Protein AF-A0A0C9V8Q5-F1 (afdb_monomer)

pLDDT: mean 80.23, std 11.29, range [37.84, 94.31]

InterPro domains:
  IPR004166 Alpha-type protein kinase, alpha-kinase domain [PF02816] (55-96)
  IPR011009 Protein kinase-like domain superfamily [SSF56112] (55-96)

Secondary structure (DSSP, 8-state):
------TT-EEEE--S--PPPPPPTTS----S---SEEEE-PPP---SS---EE-B-TT--B--SSHHHHHHHHHHHHHHHHTTSS------EE----

Structure (mmCIF, N/CA/C/O backbone):
data_AF-A0A0C9V8Q5-F1
#
_entry.id   AF-A0A0C9V8Q5-F1
#
loop_
_atom_site.group_PDB
_atom_site.id
_atom_site.type_symbol
_atom_site.label_atom_id
_atom_site.label_alt_id
_atom_site.label_comp_id
_atom_site.label_asym_id
_atom_site.label_entity_id
_atom_site.label_seq_id
_atom_site.pdbx_PDB_ins_code
_atom_site.Cartn_x
_atom_site.Cartn_y
_atom_site.Cartn_z
_atom_site.occupancy
_atom_site.B_iso_or_equiv
_atom_site.auth_seq_id
_atom_site.auth_comp_id
_atom_site.auth_asym_id
_atom_site.auth_atom_id
_atom_site.pdbx_PDB_model_num
ATOM 1 N N . LYS A 1 1 ? -15.392 -7.159 3.628 1.00 45.00 1 LYS A N 1
ATOM 2 C CA . LYS A 1 1 ? -14.195 -7.544 2.837 1.00 45.00 1 LYS A CA 1
ATOM 3 C C . LYS A 1 1 ? -13.505 -6.256 2.419 1.00 45.00 1 LYS A C 1
ATOM 5 O O . LYS A 1 1 ? -14.065 -5.538 1.603 1.00 45.00 1 LYS A O 1
ATOM 10 N N . MET A 1 2 ? -12.386 -5.913 3.052 1.00 37.84 2 MET A N 1
ATOM 11 C CA . MET A 1 2 ? -11.631 -4.710 2.700 1.00 37.84 2 MET A CA 1
ATOM 12 C C . MET A 1 2 ? -10.919 -4.950 1.366 1.00 37.84 2 MET A C 1
ATOM 14 O O . MET A 1 2 ? -10.171 -5.914 1.219 1.00 37.84 2 MET A O 1
ATOM 18 N N . CYS A 1 3 ? -11.217 -4.117 0.375 1.00 50.34 3 CYS A N 1
ATOM 19 C CA . CYS A 1 3 ? -10.585 -4.139 -0.938 1.00 50.34 3 CYS A CA 1
ATOM 20 C C . CYS A 1 3 ? -10.110 -2.717 -1.239 1.00 50.34 3 CYS A C 1
ATOM 22 O O . CYS A 1 3 ? -10.869 -1.909 -1.765 1.00 50.34 3 CYS A O 1
ATOM 24 N N . PHE A 1 4 ? -8.867 -2.411 -0.877 1.00 55.03 4 PHE A N 1
ATOM 25 C CA . PHE A 1 4 ? -8.236 -1.122 -1.159 1.00 55.03 4 PHE A CA 1
ATOM 26 C C . PHE A 1 4 ? -7.535 -1.176 -2.520 1.00 55.03 4 PHE A C 1
ATOM 28 O O . PHE A 1 4 ? -6.314 -1.216 -2.599 1.00 55.03 4 PHE A O 1
ATOM 35 N N . ASN A 1 5 ? -8.310 -1.221 -3.606 1.00 62.94 5 ASN A N 1
ATOM 36 C CA . ASN A 1 5 ? -7.754 -1.062 -4.949 1.00 62.94 5 ASN A CA 1
ATOM 37 C C . ASN A 1 5 ? -8.083 0.342 -5.449 1.00 62.94 5 ASN A C 1
ATOM 39 O O . ASN A 1 5 ? -9.242 0.652 -5.731 1.00 62.94 5 ASN A O 1
ATOM 43 N N . VAL A 1 6 ? -7.063 1.192 -5.563 1.00 72.50 6 VAL A N 1
ATOM 44 C CA . VAL A 1 6 ? -7.212 2.499 -6.208 1.00 72.50 6 VAL A CA 1
ATOM 45 C C . VAL A 1 6 ? -7.530 2.303 -7.692 1.00 72.50 6 VAL A C 1
ATOM 47 O O . VAL A 1 6 ? -6.975 1.428 -8.362 1.00 72.50 6 VAL A O 1
ATOM 50 N N . LYS A 1 7 ? -8.448 3.113 -8.230 1.00 81.50 7 LYS A N 1
ATOM 51 C CA . LYS A 1 7 ? -8.760 3.095 -9.663 1.00 81.50 7 LYS A CA 1
ATOM 52 C C . LYS A 1 7 ? -7.483 3.374 -10.459 1.00 81.50 7 LYS A C 1
ATOM 54 O O . LYS A 1 7 ? -6.833 4.391 -10.248 1.00 81.50 7 LYS A O 1
ATOM 59 N N . GLY A 1 8 ? -7.156 2.485 -11.394 1.00 82.75 8 GLY A N 1
ATOM 60 C CA . GLY A 1 8 ? -5.931 2.574 -12.191 1.00 82.75 8 GLY A CA 1
ATOM 61 C C . GLY A 1 8 ? -4.746 1.796 -11.618 1.00 82.75 8 GLY A C 1
ATOM 62 O O . GLY A 1 8 ? -3.720 1.735 -12.286 1.00 82.75 8 GLY A O 1
ATOM 63 N N . ALA A 1 9 ? -4.871 1.169 -10.441 1.00 87.62 9 ALA A N 1
ATOM 64 C CA . ALA A 1 9 ? -3.919 0.144 -10.027 1.00 87.62 9 ALA A CA 1
ATOM 65 C C . ALA A 1 9 ? -4.125 -1.144 -10.831 1.00 87.62 9 ALA A C 1
ATOM 67 O O . ALA A 1 9 ? -5.259 -1.569 -11.068 1.00 87.62 9 ALA A O 1
ATOM 68 N N . PHE A 1 10 ? -3.024 -1.772 -11.237 1.00 87.00 10 PHE A N 1
ATOM 69 C CA . PHE A 1 10 ? -3.042 -3.028 -11.976 1.00 87.00 10 PHE A CA 1
ATOM 70 C C . PHE A 1 10 ? -1.819 -3.890 -11.654 1.00 87.00 10 PHE A C 1
ATOM 72 O O . PHE A 1 10 ? -0.742 -3.395 -11.320 1.00 87.00 10 PHE A O 1
ATOM 79 N N . LEU A 1 11 ? -2.002 -5.204 -11.786 1.00 88.38 11 LEU A N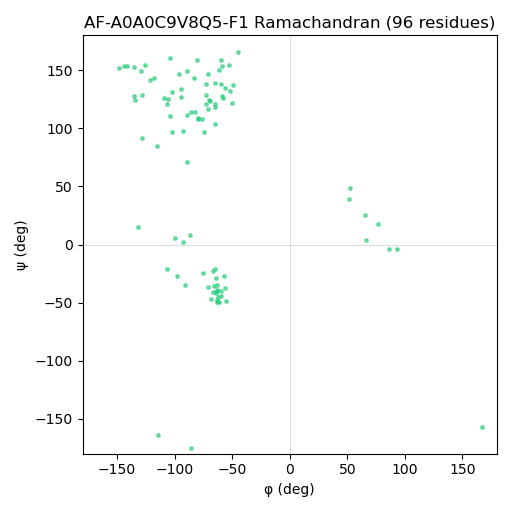 1
ATOM 80 C CA . LEU A 1 11 ? -0.912 -6.169 -11.839 1.00 88.38 11 LEU A CA 1
ATOM 81 C C . LEU A 1 11 ? -0.437 -6.257 -13.292 1.00 88.38 11 LEU A C 1
ATOM 83 O O . LEU A 1 11 ? -1.196 -6.676 -14.165 1.00 88.38 11 LEU A O 1
ATOM 87 N N . GLY A 1 12 ? 0.789 -5.818 -13.552 1.00 86.50 12 GLY A N 1
ATOM 88 C CA . GLY A 1 12 ? 1.414 -5.863 -14.867 1.00 86.50 12 GLY A CA 1
ATOM 89 C C . GLY A 1 12 ? 2.301 -7.092 -15.034 1.00 86.50 12 GLY A C 1
ATOM 90 O O . GLY A 1 12 ? 2.945 -7.539 -14.083 1.00 86.50 12 GLY A O 1
ATOM 91 N N . VAL A 1 13 ? 2.358 -7.611 -16.259 1.00 87.38 13 VAL A N 1
ATOM 92 C CA . VAL A 1 13 ? 3.327 -8.622 -16.692 1.00 87.38 13 VAL A CA 1
ATOM 93 C C . VAL A 1 13 ? 3.980 -8.109 -17.969 1.00 87.38 13 VAL A C 1
ATOM 95 O O . VAL A 1 13 ? 3.285 -7.681 -18.887 1.00 87.38 13 VAL A O 1
ATOM 98 N N . ILE A 1 14 ? 5.311 -8.102 -18.016 1.00 82.56 14 ILE A N 1
ATOM 99 C CA . ILE A 1 14 ? 6.045 -7.735 -19.230 1.00 82.56 14 ILE A CA 1
ATOM 100 C C . ILE A 1 14 ? 6.060 -8.946 -20.167 1.00 82.56 14 ILE A C 1
ATOM 102 O O . ILE A 1 14 ? 6.750 -9.929 -19.888 1.00 82.56 14 ILE A O 1
ATOM 106 N N . ASP A 1 15 ? 5.318 -8.871 -21.268 1.00 73.00 15 ASP A N 1
ATOM 107 C CA . ASP A 1 15 ? 5.384 -9.857 -22.347 1.00 73.00 15 ASP A CA 1
ATOM 108 C C . ASP A 1 15 ? 6.556 -9.524 -23.296 1.00 73.00 15 ASP A C 1
ATOM 110 O O . ASP A 1 15 ? 6.886 -8.360 -23.514 1.00 73.00 15 ASP A O 1
ATOM 114 N N . ASP A 1 16 ? 7.234 -10.553 -23.810 1.00 64.19 16 ASP A N 1
ATOM 115 C CA . ASP A 1 16 ? 8.325 -10.480 -24.806 1.00 64.19 16 ASP A CA 1
ATOM 116 C C . ASP A 1 16 ? 9.677 -9.825 -24.442 1.00 64.19 16 ASP A C 1
ATOM 118 O O . ASP A 1 16 ? 10.581 -9.815 -25.278 1.00 64.19 16 ASP A O 1
ATOM 122 N N . TYR A 1 17 ? 9.913 -9.387 -23.200 1.00 60.16 17 TYR A N 1
ATOM 123 C CA . TYR A 1 17 ? 11.265 -9.002 -22.754 1.00 60.16 17 TYR A CA 1
ATOM 124 C C . TYR A 1 17 ? 11.855 -10.001 -21.753 1.00 60.16 17 TYR A C 1
ATOM 126 O O . TYR A 1 17 ? 11.281 -10.270 -20.694 1.00 60.16 17 TYR A O 1
A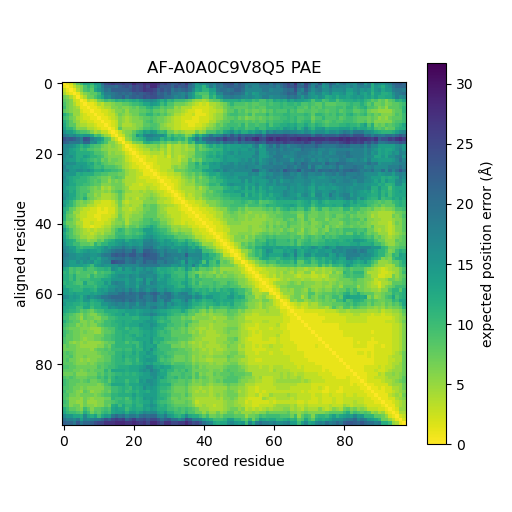TOM 134 N N . ASN A 1 18 ? 13.056 -10.507 -22.060 1.00 68.69 18 ASN A N 1
ATOM 135 C CA . ASN A 1 18 ? 13.913 -11.155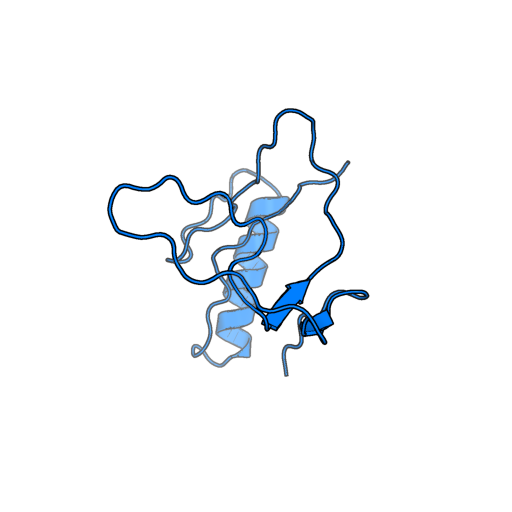 -21.070 1.00 68.69 18 ASN A CA 1
ATOM 136 C C . ASN A 1 18 ? 14.314 -10.088 -20.050 1.00 68.69 18 ASN A C 1
ATOM 138 O O . ASN A 1 18 ? 15.151 -9.231 -20.342 1.00 68.69 18 ASN A O 1
ATOM 142 N N . VAL A 1 19 ? 13.693 -10.116 -18.868 1.00 71.75 19 VAL A N 1
ATOM 143 C CA . VAL A 1 19 ? 14.194 -9.366 -17.712 1.00 71.75 19 VAL A CA 1
ATOM 144 C C . VAL A 1 19 ? 15.677 -9.714 -17.580 1.00 71.75 19 VAL A C 1
ATOM 146 O O . VAL A 1 19 ? 15.984 -10.905 -17.501 1.00 71.75 19 VAL A O 1
ATOM 149 N N . PRO A 1 20 ? 16.596 -8.732 -17.620 1.00 76.38 20 PRO A N 1
ATOM 150 C CA . PRO A 1 20 ? 18.012 -9.048 -17.645 1.00 76.38 20 PRO A CA 1
ATOM 151 C C . PRO A 1 20 ? 18.390 -9.843 -16.397 1.00 76.38 20 PRO A C 1
ATOM 153 O O . PRO A 1 20 ? 17.949 -9.512 -15.283 1.00 76.38 20 PRO A O 1
ATOM 156 N N . ASP A 1 21 ? 19.220 -10.866 -16.592 1.00 79.12 21 ASP A N 1
ATOM 157 C CA . ASP A 1 21 ? 19.741 -11.675 -15.497 1.00 79.12 21 ASP A CA 1
ATOM 158 C C . ASP A 1 21 ? 20.380 -10.792 -14.422 1.00 79.12 21 ASP A C 1
ATOM 160 O O . ASP A 1 21 ? 20.817 -9.658 -14.663 1.00 79.12 21 ASP A O 1
ATOM 164 N N . ALA A 1 22 ? 20.405 -11.306 -13.194 1.00 81.56 22 ALA A N 1
ATOM 165 C CA . ALA A 1 22 ? 21.089 -10.617 -12.114 1.00 81.56 22 ALA A CA 1
ATOM 166 C C . ALA A 1 22 ? 22.560 -10.368 -12.498 1.00 81.56 22 ALA A C 1
ATOM 168 O O . ALA A 1 22 ? 23.215 -11.277 -13.015 1.00 81.56 22 ALA A O 1
ATOM 169 N N . PRO A 1 23 ? 23.090 -9.153 -12.262 1.00 84.38 23 PRO A N 1
ATOM 170 C CA . PRO A 1 23 ? 24.491 -8.879 -12.528 1.00 84.38 23 PRO A CA 1
ATOM 171 C C . PRO A 1 23 ? 25.367 -9.794 -11.668 1.00 84.38 23 PRO A C 1
ATOM 173 O O . PRO A 1 23 ? 24.993 -10.176 -10.555 1.00 84.38 23 PRO A O 1
ATOM 176 N N . LEU A 1 24 ? 26.551 -10.127 -12.178 1.00 88.75 24 LEU A N 1
ATOM 177 C CA . LEU A 1 24 ? 27.547 -10.866 -11.409 1.00 88.75 24 LEU A CA 1
ATOM 178 C C . LEU A 1 24 ? 27.935 -10.090 -10.133 1.00 88.75 24 LEU A C 1
ATOM 180 O O . LEU A 1 24 ? 27.866 -8.855 -10.116 1.00 88.75 24 LEU A O 1
ATOM 184 N N . PRO A 1 25 ? 28.385 -10.781 -9.070 1.00 88.12 25 PRO A N 1
ATOM 185 C CA . PRO A 1 25 ? 28.856 -10.124 -7.855 1.00 88.12 25 PRO A CA 1
ATOM 186 C C . PRO A 1 25 ? 29.917 -9.054 -8.152 1.00 88.12 25 PRO A C 1
ATOM 188 O O . PRO A 1 25 ? 30.869 -9.302 -8.887 1.00 88.12 25 PRO A O 1
ATOM 191 N N . GLY A 1 26 ? 29.750 -7.861 -7.578 1.00 87.94 26 GLY A N 1
ATOM 192 C CA . GLY A 1 26 ? 30.663 -6.727 -7.775 1.00 87.94 26 GLY A CA 1
ATOM 193 C C . GLY A 1 26 ? 30.377 -5.858 -9.006 1.00 87.94 26 GLY A C 1
ATOM 194 O O . GLY A 1 26 ? 31.027 -4.828 -9.169 1.00 87.94 26 GLY A O 1
ATOM 195 N N . VAL A 1 27 ? 29.399 -6.216 -9.846 1.00 89.12 27 VAL A N 1
ATOM 196 C CA . VAL A 1 27 ? 28.971 -5.398 -10.991 1.00 89.12 27 VAL A CA 1
ATOM 197 C C . VAL A 1 27 ? 27.784 -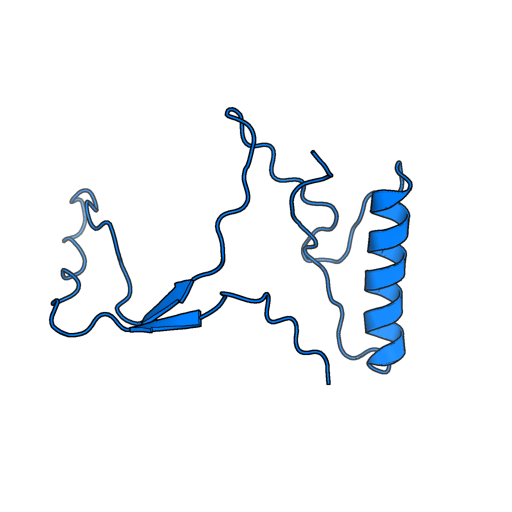4.513 -10.600 1.00 89.12 27 VAL A C 1
ATOM 199 O O . VAL A 1 27 ? 26.819 -4.975 -9.989 1.00 89.12 27 VAL A O 1
ATOM 202 N N . THR A 1 28 ? 27.836 -3.230 -10.969 1.00 86.38 28 THR A N 1
ATOM 203 C CA . THR A 1 28 ? 26.740 -2.278 -10.744 1.00 86.38 28 THR A CA 1
ATOM 204 C C . THR A 1 28 ? 25.460 -2.754 -11.427 1.00 86.38 28 THR A C 1
ATOM 206 O O . THR A 1 28 ? 25.442 -3.028 -12.626 1.00 86.38 28 THR A O 1
ATOM 209 N N . ASN A 1 29 ? 24.366 -2.819 -10.670 1.00 82.06 29 ASN A N 1
ATOM 210 C CA . ASN A 1 29 ? 23.063 -3.179 -11.212 1.00 82.06 29 ASN A CA 1
ATOM 211 C C . ASN A 1 29 ? 22.460 -1.993 -11.980 1.00 82.06 29 ASN A C 1
ATOM 213 O O . ASN A 1 29 ? 22.037 -1.015 -11.372 1.00 82.06 29 ASN A O 1
ATOM 217 N N . THR A 1 30 ? 22.412 -2.088 -13.309 1.00 82.25 30 THR A N 1
ATOM 218 C CA . THR A 1 30 ? 21.843 -1.062 -14.204 1.00 82.25 30 THR A CA 1
ATOM 219 C C . THR A 1 30 ? 20.421 -1.381 -14.667 1.00 82.25 30 THR A C 1
ATOM 221 O O . THR A 1 30 ? 19.866 -0.675 -15.508 1.00 82.25 30 THR A O 1
ATOM 224 N N . ARG A 1 31 ? 19.812 -2.453 -14.147 1.00 81.62 31 ARG A N 1
ATOM 225 C CA . ARG A 1 31 ? 18.474 -2.886 -14.560 1.00 81.62 31 ARG A CA 1
ATOM 226 C C . ARG A 1 31 ? 17.423 -1.894 -14.071 1.00 81.62 31 ARG A C 1
ATOM 228 O O . ARG A 1 31 ? 17.298 -1.670 -12.872 1.00 81.62 31 ARG A O 1
ATOM 235 N N . SER A 1 32 ? 16.626 -1.367 -14.998 1.00 77.12 32 SER A N 1
ATOM 236 C CA . SER A 1 32 ? 15.483 -0.501 -14.675 1.00 77.12 32 SER A CA 1
ATOM 237 C C . SER A 1 32 ? 14.284 -1.278 -14.121 1.00 77.12 32 SER A C 1
ATOM 239 O O . SER A 1 32 ? 13.476 -0.708 -13.401 1.00 77.12 32 SER A O 1
ATOM 241 N N . MET A 1 33 ? 14.175 -2.573 -14.441 1.00 76.69 33 MET A N 1
ATOM 242 C CA . MET A 1 33 ? 13.131 -3.475 -13.949 1.00 76.69 33 MET A CA 1
ATOM 243 C C . MET A 1 33 ? 13.758 -4.802 -13.524 1.00 76.69 33 MET A C 1
ATOM 245 O O . MET A 1 33 ? 14.509 -5.412 -14.282 1.00 76.69 33 MET A O 1
ATOM 249 N N . ILE A 1 34 ? 13.455 -5.234 -12.301 1.00 82.31 34 ILE A N 1
ATOM 250 C CA . ILE A 1 34 ? 14.031 -6.445 -11.690 1.00 82.31 34 ILE A CA 1
ATOM 251 C C . ILE A 1 34 ? 13.079 -7.640 -11.823 1.00 82.31 34 ILE A C 1
ATOM 253 O O . ILE A 1 34 ? 13.525 -8.784 -11.866 1.00 82.31 34 ILE A O 1
ATOM 257 N N . TYR A 1 35 ? 11.774 -7.379 -11.911 1.00 82.06 35 TYR A N 1
ATOM 258 C CA . TYR A 1 35 ? 10.735 -8.402 -11.925 1.00 82.06 35 TYR A CA 1
ATOM 259 C C . TYR A 1 35 ? 9.889 -8.312 -13.191 1.00 82.06 35 TYR A C 1
ATOM 261 O O . TYR A 1 35 ? 9.561 -7.222 -13.659 1.00 82.06 35 TYR A O 1
ATOM 269 N N . LYS A 1 36 ? 9.515 -9.481 -13.723 1.00 83.81 36 LYS A N 1
ATOM 270 C CA . LYS A 1 36 ? 8.622 -9.599 -14.885 1.00 83.81 36 LYS A CA 1
ATOM 271 C C . LYS A 1 36 ? 7.185 -9.220 -14.530 1.00 83.81 36 LYS A C 1
ATOM 273 O O . LYS A 1 36 ? 6.489 -8.611 -15.337 1.00 83.81 36 LYS A O 1
ATOM 278 N N . THR A 1 37 ? 6.775 -9.583 -13.320 1.00 86.88 37 THR A N 1
ATOM 279 C CA . THR A 1 37 ? 5.480 -9.240 -12.739 1.00 86.88 37 THR A CA 1
ATOM 280 C C . THR A 1 37 ? 5.672 -8.101 -11.751 1.00 86.88 37 THR A C 1
ATOM 282 O O . THR A 1 37 ? 6.561 -8.172 -10.902 1.00 86.88 37 THR A O 1
ATOM 285 N N . PHE A 1 38 ? 4.850 -7.063 -11.845 1.00 85.25 38 PHE A N 1
ATOM 286 C CA . PHE A 1 38 ? 4.950 -5.881 -10.993 1.00 85.25 38 PHE A CA 1
ATOM 287 C C . PHE A 1 38 ? 3.566 -5.329 -10.656 1.00 85.25 38 PHE A C 1
ATOM 289 O O . PHE A 1 38 ? 2.611 -5.499 -11.413 1.00 85.25 38 PHE A O 1
ATOM 296 N N . LEU A 1 39 ? 3.461 -4.650 -9.516 1.00 87.62 39 LEU A N 1
ATOM 297 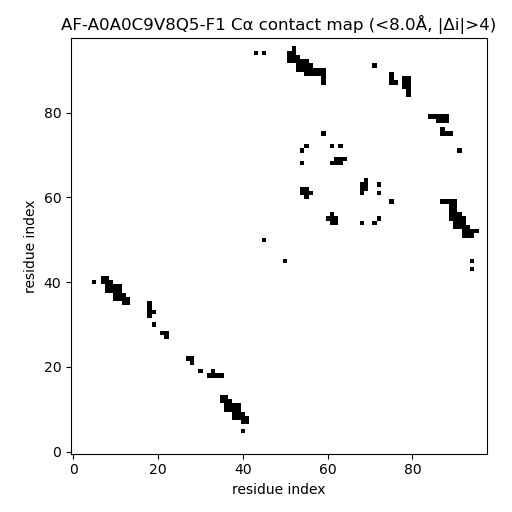C CA . LEU A 1 39 ? 2.281 -3.870 -9.163 1.00 87.62 39 LEU A CA 1
ATOM 298 C C . LEU A 1 39 ? 2.523 -2.420 -9.581 1.00 87.62 39 LEU A C 1
ATOM 300 O O . LEU A 1 39 ? 3.537 -1.833 -9.210 1.00 87.62 39 LEU A O 1
ATOM 304 N N . ALA A 1 40 ? 1.598 -1.854 -10.345 1.00 85.94 40 ALA A N 1
ATOM 305 C CA . ALA A 1 40 ? 1.614 -0.447 -10.708 1.00 85.94 40 ALA A CA 1
ATOM 306 C C . ALA A 1 40 ? 0.372 0.251 -10.155 1.00 85.94 40 ALA A C 1
ATOM 308 O O . ALA A 1 40 ? -0.721 -0.312 -10.121 1.00 85.94 40 ALA A O 1
ATOM 309 N N . THR A 1 41 ? 0.559 1.495 -9.729 1.00 86.69 41 THR A N 1
ATOM 310 C CA . THR A 1 41 ? -0.470 2.393 -9.196 1.00 86.69 41 THR A CA 1
ATOM 311 C C . THR A 1 41 ? -0.273 3.774 -9.826 1.00 86.69 41 THR A C 1
ATOM 313 O O . THR A 1 41 ? 0.855 4.092 -10.217 1.00 86.69 41 THR A O 1
ATOM 316 N N . PRO A 1 42 ? -1.330 4.599 -9.963 1.00 86.62 42 PRO A N 1
ATOM 317 C CA . PRO A 1 42 ? -1.183 5.987 -10.382 1.00 86.62 42 PRO A CA 1
ATOM 318 C C . PRO A 1 42 ? -0.102 6.715 -9.572 1.00 86.62 42 PRO A C 1
ATOM 320 O O . PRO A 1 42 ? -0.012 6.556 -8.354 1.00 86.62 42 PRO A O 1
ATOM 323 N N . LEU A 1 43 ? 0.720 7.509 -10.262 1.00 83.12 43 LEU A N 1
ATOM 324 C CA . LEU A 1 43 ? 1.785 8.283 -9.632 1.00 83.12 43 LEU A CA 1
ATOM 325 C C . LEU A 1 43 ? 1.181 9.409 -8.784 1.00 83.12 43 LEU A C 1
ATOM 327 O O . LEU A 1 43 ? 0.448 10.253 -9.304 1.00 83.12 43 LEU A O 1
ATOM 331 N N . LEU A 1 44 ? 1.522 9.442 -7.496 1.00 79.44 44 LEU A N 1
ATOM 332 C CA . LEU A 1 44 ? 1.224 10.579 -6.630 1.00 79.44 44 LEU A CA 1
ATOM 333 C C . LEU A 1 44 ? 2.139 11.750 -7.003 1.00 79.44 44 LEU A C 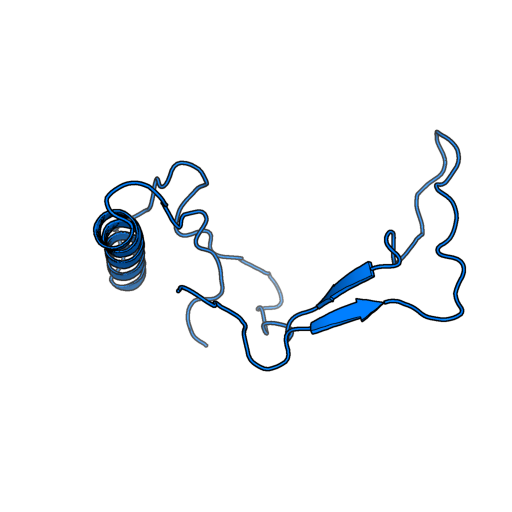1
ATOM 335 O O . LEU A 1 44 ? 3.357 11.594 -7.083 1.00 79.44 44 LEU A O 1
ATOM 339 N N . GLN A 1 45 ? 1.559 12.930 -7.233 1.00 79.12 45 GLN A N 1
ATOM 340 C CA . GLN A 1 45 ? 2.342 14.141 -7.472 1.00 79.12 45 GLN A CA 1
ATOM 341 C C . GLN A 1 45 ? 2.936 14.634 -6.152 1.00 79.12 45 GLN A C 1
ATOM 34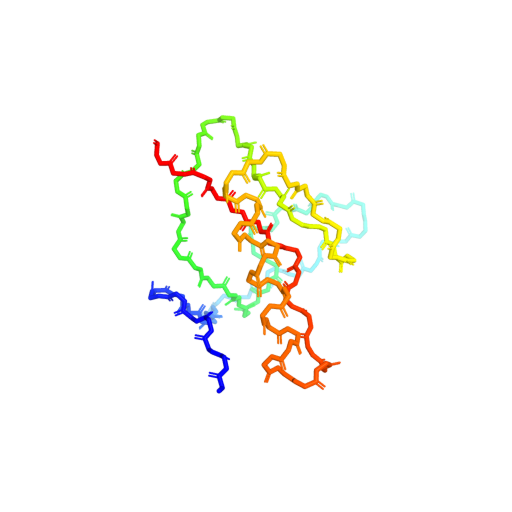3 O O . GLN A 1 45 ? 2.266 15.310 -5.366 1.00 79.12 45 GLN A O 1
ATOM 348 N N . LEU A 1 46 ? 4.193 14.264 -5.917 1.00 72.62 46 LEU A N 1
ATOM 349 C CA . LEU A 1 46 ? 4.985 14.721 -4.781 1.00 72.62 46 LEU A CA 1
ATOM 350 C C . LEU A 1 46 ? 5.731 16.022 -5.131 1.00 72.62 46 LEU A C 1
ATOM 352 O O . LEU A 1 46 ? 6.100 16.224 -6.292 1.00 72.62 46 LEU A O 1
ATOM 356 N N . PRO A 1 47 ? 5.974 16.908 -4.150 1.00 71.56 47 PRO A N 1
ATOM 357 C CA . PRO A 1 47 ? 6.845 18.064 -4.342 1.00 71.56 47 PRO A CA 1
ATOM 358 C C . PRO A 1 47 ? 8.272 17.636 -4.727 1.00 71.56 47 PRO A C 1
ATOM 360 O O . PRO A 1 47 ? 8.698 16.512 -4.463 1.00 71.56 47 PRO A O 1
ATOM 363 N N . SER A 1 48 ? 9.029 18.553 -5.340 1.00 70.62 48 SER A N 1
ATOM 364 C CA . SER A 1 48 ? 10.397 18.318 -5.840 1.00 70.62 48 SER A CA 1
ATOM 365 C C . SER A 1 48 ? 11.378 17.839 -4.767 1.00 70.62 48 SER A C 1
ATOM 367 O O . SER A 1 48 ? 12.320 17.113 -5.083 1.00 70.62 48 SER A O 1
ATOM 369 N N . THR A 1 49 ? 11.129 18.201 -3.509 1.00 72.62 49 THR A N 1
ATOM 370 C CA . THR A 1 49 ? 11.721 17.544 -2.344 1.00 72.62 49 THR A CA 1
ATOM 371 C C . THR A 1 49 ? 10.660 16.617 -1.753 1.00 72.62 49 THR A C 1
ATOM 373 O O . THR A 1 49 ? 9.787 17.099 -1.025 1.00 72.62 49 THR A O 1
ATOM 376 N N . PRO A 1 50 ? 10.671 15.316 -2.086 1.00 60.03 50 PRO A N 1
ATOM 377 C CA . PRO A 1 50 ? 9.681 14.389 -1.567 1.00 60.03 50 PRO A CA 1
ATOM 378 C C . PRO A 1 50 ? 9.849 14.271 -0.051 1.00 60.03 50 PRO A C 1
ATOM 380 O O . PRO A 1 50 ? 10.909 13.899 0.448 1.00 60.03 50 PRO A O 1
ATOM 383 N N . TRP A 1 51 ? 8.787 14.598 0.672 1.00 64.56 51 TRP A N 1
ATOM 384 C CA . TRP A 1 51 ? 8.608 14.269 2.078 1.00 64.56 51 TRP A CA 1
ATOM 385 C C . TRP A 1 51 ? 7.414 13.321 2.111 1.00 64.56 51 TRP A C 1
ATOM 387 O O . TRP A 1 51 ? 6.262 13.733 2.192 1.00 64.56 51 TRP A O 1
ATOM 397 N N . GLU A 1 52 ? 7.676 12.036 1.889 1.00 62.50 52 GLU A N 1
ATOM 398 C CA . GLU A 1 52 ? 6.643 11.034 2.127 1.00 62.50 52 GLU A CA 1
ATOM 399 C C . GLU A 1 52 ? 6.344 11.047 3.625 1.00 62.50 52 GLU A C 1
ATOM 401 O O . GLU A 1 52 ? 7.238 10.842 4.451 1.00 62.50 52 GLU A O 1
ATOM 406 N N . LEU A 1 53 ? 5.102 11.375 3.975 1.00 70.75 53 LEU A N 1
ATOM 407 C CA . LEU A 1 53 ? 4.678 11.387 5.361 1.00 70.75 53 LEU A CA 1
ATOM 408 C C . LEU A 1 53 ? 4.325 9.972 5.762 1.00 70.75 53 LEU A C 1
ATOM 410 O O . LEU A 1 53 ? 3.353 9.400 5.272 1.00 70.75 53 LEU A O 1
ATOM 414 N N . ARG A 1 54 ? 5.119 9.431 6.679 1.00 77.00 54 ARG A N 1
ATOM 415 C CA . ARG A 1 54 ? 4.777 8.232 7.429 1.00 77.00 54 ARG A CA 1
ATOM 416 C C . ARG A 1 54 ? 4.035 8.665 8.689 1.00 77.00 54 ARG A C 1
ATOM 418 O O . ARG A 1 54 ? 4.618 9.321 9.548 1.00 77.00 54 ARG A O 1
ATOM 425 N N . PHE A 1 55 ? 2.747 8.350 8.764 1.00 77.94 55 PHE A N 1
ATOM 426 C CA . PHE A 1 55 ? 1.866 8.775 9.854 1.00 77.94 55 PHE A CA 1
ATOM 427 C C . PHE A 1 55 ? 1.822 7.762 10.996 1.00 77.94 55 PHE A C 1
ATOM 429 O O . PHE A 1 55 ? 1.727 8.157 12.157 1.00 77.94 55 PHE A O 1
ATOM 436 N N . THR A 1 56 ? 1.913 6.474 10.664 1.00 80.62 56 THR A N 1
ATOM 437 C CA . THR A 1 56 ? 2.091 5.382 11.626 1.00 80.62 56 THR A CA 1
ATOM 438 C C . THR A 1 56 ? 3.250 4.499 11.187 1.00 80.62 56 THR A C 1
ATOM 440 O O . THR A 1 56 ? 3.534 4.390 9.993 1.00 80.62 56 THR A O 1
ATOM 443 N N . ASP A 1 57 ? 3.954 3.893 12.139 1.00 82.25 57 ASP A N 1
ATOM 444 C CA . ASP A 1 57 ? 4.962 2.883 11.830 1.00 82.25 57 ASP A CA 1
ATOM 445 C C . ASP A 1 57 ? 4.359 1.473 11.694 1.00 82.25 57 ASP A C 1
ATOM 447 O O . ASP A 1 57 ? 3.140 1.279 11.722 1.00 82.25 57 ASP A O 1
ATOM 451 N N . MET A 1 58 ? 5.228 0.476 11.507 1.00 80.50 58 MET A N 1
ATOM 452 C CA . MET A 1 58 ? 4.822 -0.923 11.341 1.00 80.50 58 MET A CA 1
ATOM 453 C C . MET A 1 58 ? 4.203 -1.531 12.607 1.00 80.50 58 MET A C 1
ATOM 455 O O . MET A 1 58 ? 3.454 -2.499 12.507 1.00 80.50 58 MET A O 1
ATOM 459 N N . ASP A 1 59 ? 4.504 -0.957 13.773 1.00 78.88 59 ASP A N 1
ATOM 460 C CA . ASP A 1 59 ? 4.014 -1.403 15.075 1.00 78.88 59 ASP A CA 1
ATOM 461 C C . ASP A 1 59 ? 2.719 -0.668 15.469 1.00 78.88 59 ASP A C 1
ATOM 463 O O . ASP A 1 59 ? 2.155 -0.906 16.538 1.00 78.88 59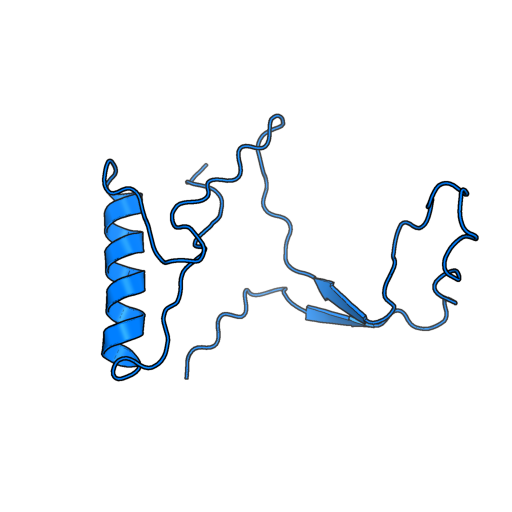 ASP A O 1
ATOM 467 N N . GLY A 1 60 ? 2.217 0.212 14.593 1.00 69.62 60 GLY A N 1
ATOM 468 C CA . GLY A 1 60 ? 1.023 1.016 14.835 1.00 69.62 60 GLY A CA 1
ATOM 469 C C . GLY A 1 60 ? 1.271 2.198 15.769 1.00 69.62 60 GLY A C 1
ATOM 470 O O . GLY A 1 60 ? 0.318 2.761 16.306 1.00 69.62 60 GLY A O 1
ATOM 471 N N . ILE A 1 61 ? 2.529 2.597 15.969 1.00 75.75 61 ILE A N 1
ATOM 472 C CA . ILE A 1 61 ? 2.867 3.807 16.712 1.00 75.75 61 ILE A CA 1
ATOM 473 C C . ILE A 1 61 ? 2.662 4.991 15.765 1.00 75.75 61 ILE A C 1
ATOM 475 O O . ILE A 1 61 ? 3.397 5.177 14.793 1.00 75.75 61 ILE A O 1
ATOM 479 N N . GLY A 1 62 ? 1.609 5.763 16.024 1.00 72.31 62 GLY A N 1
ATOM 480 C CA . GLY A 1 62 ? 1.288 6.998 15.315 1.00 72.31 62 GLY A CA 1
ATOM 481 C C . GLY A 1 62 ? 1.617 8.246 16.128 1.00 72.31 62 GLY A C 1
ATOM 482 O O . GLY A 1 62 ? 1.723 8.199 17.352 1.00 72.31 62 GLY A O 1
ATOM 483 N N . ASN A 1 63 ? 1.739 9.375 15.435 1.00 76.19 63 ASN A N 1
ATOM 484 C CA . ASN A 1 63 ? 1.616 10.705 16.039 1.00 76.19 63 ASN A CA 1
ATOM 485 C C . ASN A 1 63 ? 0.116 11.052 16.199 1.00 76.19 63 ASN A C 1
ATOM 487 O O . ASN A 1 63 ? -0.713 10.462 15.512 1.00 76.19 63 ASN A O 1
ATOM 491 N N . ASP A 1 64 ? -0.259 11.978 17.078 1.00 80.88 64 ASP A N 1
ATOM 492 C CA . ASP A 1 64 ? -1.619 12.519 17.240 1.00 80.88 64 ASP A CA 1
ATOM 493 C C . ASP A 1 64 ? -1.663 14.063 17.306 1.00 80.88 64 ASP A C 1
ATOM 495 O O . ASP A 1 64 ? -2.683 14.656 17.670 1.00 80.88 64 ASP A O 1
ATOM 499 N N . GLU A 1 65 ? -0.573 14.724 16.906 1.00 85.38 65 GLU A N 1
ATOM 500 C CA . GLU A 1 65 ? -0.412 16.184 16.923 1.00 85.38 65 GLU A CA 1
ATOM 501 C C . GLU A 1 65 ? -1.355 16.936 15.968 1.00 85.38 65 GLU A C 1
ATOM 503 O O . GLU A 1 65 ? -1.581 18.134 16.146 1.00 85.38 65 GLU A O 1
ATOM 508 N N . THR A 1 66 ? -1.900 16.272 14.943 1.00 85.44 66 THR A N 1
ATOM 509 C CA . THR A 1 66 ? -2.741 16.899 13.909 1.00 85.44 66 THR A CA 1
ATOM 510 C C . THR A 1 66 ? -4.090 16.203 13.761 1.00 85.44 66 THR A C 1
ATOM 512 O O . THR A 1 66 ? -4.217 15.006 14.005 1.00 85.44 66 THR A O 1
ATOM 515 N N . GLU A 1 67 ? -5.108 16.923 13.279 1.00 89.12 67 GLU A N 1
ATOM 516 C CA . GLU A 1 67 ? -6.430 16.331 13.004 1.00 89.12 67 GLU A CA 1
ATOM 517 C C . GLU A 1 67 ? -6.339 15.142 12.032 1.00 89.12 67 GLU A C 1
ATOM 519 O O . GLU A 1 67 ? -7.016 14.129 12.215 1.00 89.12 67 GLU A O 1
ATOM 524 N N . LEU A 1 68 ? -5.455 15.229 11.031 1.00 86.56 68 LEU A N 1
ATOM 525 C CA . LEU A 1 68 ? -5.198 14.135 10.097 1.00 86.56 68 LEU A CA 1
ATOM 526 C C . LEU A 1 68 ? -4.618 12.909 10.812 1.00 86.56 68 LEU A C 1
ATOM 528 O O . LEU A 1 68 ? -5.119 11.802 10.635 1.00 86.56 68 LEU A O 1
ATOM 532 N N . THR A 1 69 ? -3.585 13.090 11.635 1.00 85.75 69 THR A N 1
ATOM 533 C CA . THR A 1 69 ? -2.950 11.972 12.353 1.00 85.75 69 THR A CA 1
ATOM 534 C C . THR A 1 69 ? -3.898 11.330 13.371 1.00 85.75 69 THR A C 1
ATOM 536 O O . THR A 1 69 ? -3.961 10.105 13.463 1.00 85.75 69 THR A O 1
ATOM 539 N N . GLN A 1 70 ? -4.752 12.120 14.028 1.00 90.06 70 GLN A N 1
ATOM 540 C CA . GLN A 1 70 ? -5.837 11.615 14.878 1.00 90.06 70 GLN A CA 1
ATOM 541 C C . GLN A 1 70 ? -6.859 10.786 14.092 1.00 90.06 70 GLN A C 1
ATOM 543 O O . GLN A 1 70 ? -7.243 9.699 14.530 1.00 90.06 70 GLN A O 1
ATOM 548 N N . ALA A 1 71 ? -7.281 11.260 12.917 1.00 90.69 71 ALA A N 1
ATOM 549 C CA . ALA A 1 71 ? -8.197 10.521 12.053 1.00 90.69 71 ALA A CA 1
ATOM 550 C C . ALA A 1 71 ? -7.583 9.196 11.563 1.00 90.69 71 ALA A C 1
ATOM 552 O O . ALA A 1 71 ? -8.272 8.175 11.525 1.00 90.69 71 ALA A O 1
ATOM 553 N N . LEU A 1 72 ? -6.286 9.185 11.240 1.00 89.88 72 LEU A N 1
ATOM 554 C CA . LEU A 1 72 ? -5.556 7.979 10.838 1.00 89.88 72 LEU A CA 1
ATOM 555 C C . LEU A 1 72 ? -5.420 6.973 11.992 1.00 89.88 72 LEU A C 1
ATOM 557 O O . LEU A 1 72 ? -5.651 5.781 11.785 1.00 89.88 72 LEU A O 1
ATOM 561 N N . ASN A 1 73 ? -5.151 7.434 13.217 1.00 89.25 73 ASN A N 1
ATOM 562 C CA . ASN A 1 73 ? -5.142 6.571 14.403 1.00 89.25 73 ASN A CA 1
ATOM 563 C C . ASN A 1 73 ? -6.530 5.982 14.691 1.00 89.25 73 ASN A C 1
ATOM 565 O O . ASN A 1 73 ? -6.654 4.791 14.985 1.00 89.25 73 ASN A O 1
ATOM 569 N N . ALA A 1 74 ? -7.588 6.787 14.557 1.00 91.44 74 ALA A N 1
ATOM 570 C CA . ALA A 1 74 ? -8.962 6.315 14.698 1.00 91.44 74 ALA A CA 1
ATOM 571 C C . ALA A 1 74 ? -9.323 5.270 13.630 1.00 91.44 74 ALA A C 1
ATOM 573 O O . ALA A 1 74 ? -9.961 4.267 13.949 1.00 91.44 74 ALA A O 1
ATOM 574 N N . PHE A 1 75 ? -8.881 5.462 12.382 1.00 91.50 75 PHE A N 1
ATOM 575 C CA . PHE A 1 75 ? -9.037 4.476 11.312 1.00 91.50 75 PHE A CA 1
ATOM 576 C C . PHE A 1 75 ? -8.315 3.165 11.640 1.00 91.50 75 PHE A C 1
ATOM 578 O O . PHE A 1 75 ? -8.929 2.102 11.572 1.00 91.50 75 PHE A O 1
ATOM 585 N N . MET A 1 76 ? -7.046 3.229 12.050 1.00 90.75 76 MET A N 1
ATOM 586 C CA . MET A 1 76 ? -6.268 2.057 12.456 1.00 90.75 76 MET A CA 1
ATOM 587 C C . MET A 1 76 ? -6.984 1.277 13.571 1.00 90.75 76 MET A C 1
ATOM 589 O O . MET A 1 76 ? -7.208 0.073 13.428 1.00 90.75 76 MET A O 1
ATOM 593 N N . HIS A 1 77 ? -7.444 1.963 14.623 1.00 90.69 77 HIS A N 1
ATOM 594 C CA . HIS A 1 77 ? -8.244 1.354 15.688 1.00 90.69 77 HIS A CA 1
ATOM 595 C C . HIS A 1 77 ? -9.550 0.736 15.161 1.00 90.69 77 HIS A C 1
ATOM 597 O O . HIS A 1 77 ? -9.888 -0.392 15.517 1.00 90.69 77 HIS A O 1
ATOM 603 N N . ALA A 1 78 ? -10.273 1.432 14.279 1.00 92.44 78 ALA A N 1
ATOM 604 C CA . ALA A 1 78 ? -11.500 0.914 13.681 1.00 92.44 78 ALA A CA 1
ATOM 605 C C . ALA A 1 78 ? -11.255 -0.383 12.892 1.00 92.44 78 ALA A C 1
ATOM 607 O O . ALA A 1 78 ? -12.042 -1.315 13.018 1.00 92.44 78 ALA A O 1
ATOM 608 N N . THR A 1 79 ? -10.145 -0.499 12.147 1.00 92.38 79 THR A N 1
ATOM 609 C CA . THR A 1 79 ? -9.814 -1.747 11.429 1.00 92.38 79 THR A CA 1
ATOM 610 C C . THR A 1 79 ? -9.574 -2.932 12.366 1.00 92.38 79 THR A C 1
ATOM 612 O O . THR A 1 79 ? -9.973 -4.057 12.050 1.00 92.38 79 THR A O 1
ATOM 615 N N . LEU A 1 80 ? -8.988 -2.682 13.540 1.00 91.50 80 LEU A N 1
ATOM 616 C CA . LEU A 1 80 ? -8.779 -3.702 14.560 1.00 91.50 80 LEU A CA 1
ATOM 617 C C . LEU A 1 80 ? -10.111 -4.157 15.164 1.00 91.50 80 LEU A C 1
ATOM 619 O O . LEU A 1 80 ? -10.369 -5.355 15.233 1.00 91.50 80 LEU A O 1
ATOM 623 N N . VAL A 1 81 ? -10.989 -3.219 15.528 1.00 93.38 81 VAL A N 1
ATOM 624 C CA . VAL A 1 81 ? -12.323 -3.535 16.065 1.00 93.38 81 VAL A CA 1
ATOM 625 C C . VAL A 1 81 ? -13.177 -4.280 15.034 1.00 93.38 81 VAL A C 1
ATOM 627 O O . VAL A 1 81 ? -13.729 -5.337 15.339 1.00 93.38 81 VAL A O 1
ATOM 630 N N . ASP A 1 82 ? -13.237 -3.789 13.795 1.00 93.62 82 ASP A N 1
ATOM 631 C CA . ASP A 1 82 ? -14.041 -4.380 12.715 1.00 93.62 82 ASP A CA 1
ATOM 632 C C . ASP A 1 82 ? -13.569 -5.784 12.321 1.00 93.62 82 ASP A C 1
ATOM 634 O O . ASP A 1 82 ? -14.354 -6.612 11.852 1.00 93.62 82 ASP A O 1
ATOM 638 N N . SER A 1 83 ? -12.279 -6.064 12.500 1.00 93.00 83 SER A N 1
ATOM 639 C CA . SER A 1 83 ? -11.701 -7.385 12.261 1.00 93.00 83 SER A CA 1
ATOM 640 C C . SER A 1 83 ? -11.790 -8.314 13.474 1.00 93.00 83 SER A C 1
ATOM 642 O O . SER A 1 83 ? -11.220 -9.405 13.432 1.00 93.00 83 SER A O 1
ATOM 644 N N . ASN A 1 84 ? -12.501 -7.924 14.539 1.00 94.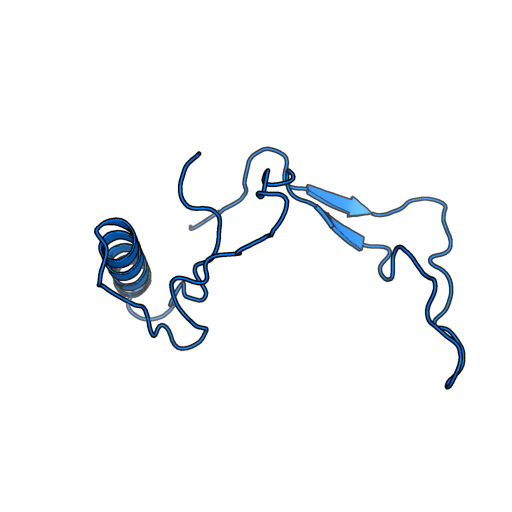31 84 ASN A N 1
ATOM 645 C CA . ASN A 1 84 ? -12.555 -8.652 15.808 1.00 94.31 84 ASN A CA 1
ATOM 646 C C . ASN A 1 84 ? -11.143 -8.950 16.348 1.00 94.31 84 ASN A C 1
ATOM 648 O O . ASN A 1 84 ? -10.814 -10.087 16.684 1.00 94.31 84 ASN A O 1
ATOM 652 N N . GLU A 1 85 ? -10.308 -7.911 16.364 1.00 92.38 85 GLU A N 1
ATOM 653 C CA . GLU A 1 85 ? -8.940 -7.897 16.891 1.00 92.38 85 GLU A CA 1
ATOM 654 C C . GLU A 1 85 ? -7.946 -8.790 16.126 1.00 92.38 85 GLU A C 1
ATOM 656 O O . GLU A 1 85 ? -6.939 -9.229 16.677 1.00 92.38 85 GLU A O 1
ATOM 661 N N . THR A 1 86 ? -8.199 -9.064 14.840 1.00 93.25 86 THR A N 1
ATOM 662 C CA . THR A 1 86 ? -7.347 -9.968 14.037 1.00 93.25 86 THR A CA 1
ATOM 663 C C . THR A 1 86 ? -6.459 -9.269 13.011 1.00 93.25 86 THR A C 1
ATOM 665 O O . THR A 1 86 ? -5.467 -9.853 12.572 1.00 93.25 86 THR A O 1
ATOM 668 N N . VAL A 1 87 ? -6.790 -8.039 12.609 1.00 89.81 87 VAL A N 1
ATOM 669 C CA . VAL A 1 87 ? -6.065 -7.281 11.582 1.00 89.81 87 VAL A CA 1
ATOM 670 C C . VAL A 1 87 ? -5.837 -5.852 12.057 1.00 89.81 87 VAL A C 1
ATOM 672 O O . VAL A 1 87 ? -6.788 -5.133 12.343 1.00 89.81 87 VAL A O 1
ATOM 675 N N . LEU A 1 88 ? -4.575 -5.425 12.062 1.00 87.75 88 LEU A N 1
ATOM 676 C CA . LEU A 1 88 ? -4.181 -4.032 12.253 1.00 87.75 88 LEU A CA 1
ATOM 677 C C . LEU A 1 88 ? -3.705 -3.465 10.912 1.00 87.75 88 LEU A C 1
ATOM 679 O O . LEU A 1 88 ? -2.763 -3.992 10.321 1.00 87.75 88 LEU A O 1
ATOM 683 N N . VAL A 1 89 ? -4.349 -2.402 10.426 1.00 89.75 89 VAL A N 1
ATOM 684 C CA . VAL A 1 89 ? -3.864 -1.653 9.257 1.00 89.75 89 VAL A CA 1
ATOM 685 C C . VAL A 1 89 ? -2.999 -0.494 9.750 1.00 89.75 89 VAL A C 1
ATOM 687 O O . VAL A 1 89 ? -3.517 0.542 10.161 1.00 89.75 89 VAL A O 1
ATOM 690 N N . ALA A 1 90 ? -1.684 -0.707 9.732 1.00 89.12 90 ALA A N 1
ATOM 691 C CA . ALA A 1 90 ? -0.657 0.250 10.140 1.00 89.12 90 ALA A CA 1
ATOM 692 C C . ALA A 1 90 ? 0.209 0.670 8.936 1.00 89.12 90 ALA A C 1
ATOM 694 O O . ALA A 1 90 ? -0.200 0.471 7.790 1.00 89.12 90 ALA A O 1
ATOM 695 N N . ASP A 1 91 ? 1.379 1.262 9.193 1.00 86.56 91 ASP A N 1
ATOM 696 C CA . ASP A 1 91 ? 2.278 1.808 8.166 1.00 86.56 91 ASP A CA 1
ATOM 697 C C . ASP A 1 91 ? 1.559 2.766 7.198 1.00 86.56 91 ASP A C 1
ATOM 699 O O . ASP A 1 91 ? 1.741 2.748 5.979 1.00 86.56 91 ASP A O 1
ATOM 703 N N . LEU A 1 92 ? 0.657 3.579 7.758 1.00 87.56 92 LEU A N 1
ATOM 704 C CA . LEU A 1 92 ? -0.145 4.529 7.004 1.00 87.56 92 LEU A CA 1
ATOM 705 C C . LEU A 1 92 ? 0.776 5.646 6.527 1.00 87.56 92 LEU A C 1
ATOM 707 O O . LEU A 1 92 ? 1.335 6.393 7.331 1.00 87.56 92 LEU A O 1
ATOM 711 N N . GLN A 1 93 ? 0.916 5.766 5.212 1.00 85.50 93 GLN A N 1
ATOM 712 C CA . GLN A 1 93 ? 1.800 6.735 4.580 1.00 85.50 93 GLN A CA 1
ATOM 713 C C . GLN A 1 93 ? 1.176 7.335 3.323 1.00 85.50 93 GLN A C 1
ATOM 715 O O . GLN A 1 93 ? 0.318 6.721 2.680 1.00 85.50 93 GLN A O 1
ATOM 720 N N . GLY A 1 94 ? 1.592 8.550 2.972 1.00 80.88 94 GLY A N 1
ATOM 721 C CA . GLY A 1 94 ? 1.104 9.216 1.772 1.00 80.88 94 GLY A CA 1
ATOM 722 C C . GLY A 1 94 ? 1.442 10.699 1.700 1.00 80.88 94 GLY A C 1
ATOM 723 O O . GLY A 1 94 ? 2.400 11.180 2.303 1.00 80.88 94 GLY A O 1
ATOM 724 N N . LYS A 1 95 ? 0.635 11.419 0.919 1.00 75.75 95 LYS A N 1
ATOM 725 C CA . LYS A 1 95 ? 0.697 12.871 0.753 1.00 75.75 95 LYS A CA 1
ATOM 726 C C . LYS A 1 95 ? -0.470 13.503 1.520 1.00 75.75 95 LYS A C 1
ATOM 728 O O . LYS A 1 95 ? -1.616 13.137 1.269 1.00 75.75 95 LYS A O 1
ATOM 733 N N . ASP A 1 96 ? -0.171 14.437 2.420 1.00 67.69 96 ASP A N 1
ATOM 734 C CA . ASP A 1 96 ? -1.166 15.391 2.929 1.00 67.69 96 ASP A CA 1
ATOM 735 C C . ASP A 1 96 ? -1.505 16.394 1.808 1.00 67.69 96 ASP A C 1
ATOM 737 O O . ASP A 1 96 ? -0.641 16.630 0.967 1.00 67.69 96 ASP A O 1
ATOM 741 N N . GLY A 1 97 ? -2.746 16.888 1.738 1.00 65.12 97 GLY A N 1
ATOM 742 C CA . GLY A 1 97 ? -3.365 17.563 0.576 1.00 65.12 97 GLY A CA 1
ATOM 743 C C . GLY A 1 97 ? -2.519 18.623 -0.163 1.00 65.12 97 GLY A C 1
ATOM 744 O O . GLY A 1 97 ? -1.473 19.053 0.309 1.00 65.12 97 GLY A O 1
ATOM 745 N N . ASP A 1 98 ? -2.960 19.014 -1.367 1.00 51.84 98 ASP A N 1
ATOM 746 C CA . ASP A 1 98 ? -2.230 19.958 -2.244 1.00 51.84 98 ASP A CA 1
ATOM 747 C C . ASP A 1 98 ? -1.760 21.259 -1.569 1.00 51.84 98 ASP A C 1
ATOM 749 O O . ASP A 1 98 ? -2.563 21.895 -0.847 1.00 51.84 98 ASP A O 1
#

Organism: Sphaerobolus stellatus (strain SS14) (NCBI:txid990650)

Radius of gyration: 18.5 Å; Cα contacts (8 Å, |Δi|>4): 95; chains: 1; bounding box: 45×32×42 Å

Mean predicted aligned error: 9.43 Å

Solvent-accessible surface area (backbone atoms only — not comparable to full-atom values): 6499 Å² total; per-residue (Å²): 134,94,76,93,72,60,89,75,49,45,81,44,68,62,77,96,60,82,64,71,73,82,64,59,92,93,51,84,79,81,71,91,56,90,59,57,62,46,82,48,61,73,82,78,91,67,60,98,71,71,72,77,42,69,50,22,37,86,87,55,60,54,58,64,93,42,75,66,35,40,51,51,52,51,49,27,51,47,42,18,60,76,49,72,72,72,42,76,64,48,50,44,62,50,79,79,80,137

Foldseek 3Di:
DDDPDDPPKDWDADPPDDQDDDDDPPDDDPGPDNDRIDIDDDDDDAPPPRDKDFQFDPVRDGDDPDPVSVVVNVVQVVVCVVVVNPDGDHRDIDDDDD

Sequence (98 aa):
KMCFNVKGAFLGVIDDYNVPDAPLPGVTNTRSMIYKTFLATPLLQLPSTPWELRFTDMDGIGNDETELTQALNAFMHATLVDSNETVLVADLQGKDGD